Protein AF-K1SA20-F1 (afdb_monomer_lite)

pLDDT: mean 96.25, std 4.26, range [64.62, 98.5]

Sequence (72 aa):
LYCMKTQIFLDGNKRASVIFANHYLISHGGGFLVIPEKEVPEFKRLLVKYYEGEDITVIADFMKKYCWKKIE

Secondary structure (DSSP, 8-state):
-HHHHHT-SSS-HHHHHHHHHHHHHHHTT--EE---GGGHHHHHHHHHHHHHT--HHHHHHHIIIIIEE---

Foldseek 3Di:
DVQLLVCPDPDCSVVVVQVVQQVVCVVVQQAGFDQDPVNVVVLVVVVVVVSVPPDPVVSVVVRVVHTGDHDD

Radius of gyration: 12.23 Å; chains: 1; bounding box: 26×27×36 Å

Organism: NCBI:txid408170

InterPro domains:
  IPR003812 Fido domain [PS51459] (1-65)
  IPR036597 Fido-like domain superfamily [G3DSA:1.10.3290.10] (1-72)
  IPR036597 Fido-like domain superfamily [SSF140931] (9-68)

Structure (mmCIF, N/CA/C/O backbone):
data_AF-K1SA20-F1
#
_entry.id   AF-K1SA20-F1
#
loop_
_atom_site.group_PDB
_atom_site.id
_atom_site.type_symbol
_atom_site.label_atom_id
_atom_site.label_alt_id
_atom_site.label_comp_id
_atom_site.label_asym_id
_atom_site.label_entity_id
_atom_site.label_seq_id
_atom_site.pdbx_PDB_ins_code
_atom_site.Cartn_x
_atom_site.Cartn_y
_atom_site.Cartn_z
_atom_site.occupancy
_atom_site.B_iso_or_equiv
_atom_site.auth_seq_id
_atom_site.auth_comp_id
_atom_site.auth_asym_id
_atom_site.auth_atom_id
_atom_site.pdbx_PDB_model_num
ATOM 1 N N . LEU A 1 1 ? -0.126 -3.212 3.427 1.00 93.62 1 LEU A N 1
ATOM 2 C CA . LEU A 1 1 ? -1.268 -2.457 3.998 1.00 93.62 1 LEU A CA 1
ATOM 3 C C . LEU A 1 1 ? -1.608 -2.896 5.420 1.00 93.62 1 LEU A C 1
ATOM 5 O O . LEU A 1 1 ? -1.606 -2.037 6.290 1.00 93.62 1 LEU A O 1
ATOM 9 N N . TYR A 1 2 ? -1.824 -4.191 5.689 1.00 94.31 2 TYR A N 1
ATOM 10 C CA . TYR A 1 2 ? -2.078 -4.702 7.050 1.00 94.31 2 TYR A CA 1
ATOM 11 C C . TYR A 1 2 ? -1.053 -4.205 8.087 1.00 94.31 2 TYR A C 1
ATOM 13 O O . TYR A 1 2 ? -1.426 -3.465 8.989 1.00 94.31 2 TYR A O 1
ATOM 21 N N . CYS A 1 3 ? 0.245 -4.461 7.875 1.00 94.31 3 CYS A N 1
ATOM 22 C CA . CYS A 1 3 ? 1.307 -4.033 8.799 1.00 94.31 3 CYS A CA 1
ATOM 23 C C . CYS A 1 3 ? 1.363 -2.508 9.023 1.00 94.31 3 CYS A C 1
ATOM 25 O O . CYS A 1 3 ? 1.802 -2.055 10.076 1.00 94.31 3 CYS A O 1
ATOM 27 N N . MET A 1 4 ? 0.886 -1.706 8.061 1.00 95.56 4 MET A N 1
ATOM 28 C CA . MET A 1 4 ? 0.776 -0.257 8.237 1.00 95.56 4 MET A CA 1
ATOM 29 C C . MET A 1 4 ? -0.358 0.099 9.199 1.00 95.56 4 MET A C 1
ATOM 31 O O . MET A 1 4 ? -0.151 0.964 10.041 1.00 95.56 4 MET A O 1
ATOM 35 N N . LYS A 1 5 ? -1.518 -0.565 9.095 1.00 95.81 5 LYS A N 1
ATOM 36 C CA . LYS A 1 5 ? -2.697 -0.330 9.948 1.00 95.81 5 LYS A CA 1
ATOM 37 C C . LYS A 1 5 ? -2.504 -0.859 11.363 1.00 95.81 5 LYS A C 1
ATOM 39 O O . LYS A 1 5 ? -2.860 -0.167 12.305 1.00 95.81 5 LYS A O 1
ATOM 44 N N . THR A 1 6 ? -1.892 -2.030 11.512 1.00 95.75 6 THR A N 1
ATOM 45 C CA . THR A 1 6 ? -1.670 -2.668 12.819 1.00 95.75 6 THR A CA 1
ATOM 46 C C . THR A 1 6 ? -0.713 -1.884 13.724 1.00 95.75 6 THR A C 1
ATOM 48 O O . THR A 1 6 ? -0.751 -2.083 14.928 1.00 95.75 6 THR A O 1
ATOM 51 N N . GLN A 1 7 ? 0.124 -0.991 13.171 1.00 94.00 7 GLN A N 1
ATOM 52 C CA . GLN A 1 7 ? 1.140 -0.229 13.921 1.00 94.00 7 GLN A CA 1
ATOM 53 C C . GLN A 1 7 ? 2.017 -1.130 14.823 1.00 94.00 7 GLN A C 1
ATOM 55 O O . GLN A 1 7 ? 2.101 -0.925 16.027 1.00 94.00 7 GLN A O 1
ATOM 60 N N . ILE A 1 8 ? 2.662 -2.149 14.240 1.00 96.00 8 ILE A N 1
ATOM 61 C CA . ILE A 1 8 ? 3.460 -3.155 14.976 1.00 96.00 8 ILE A CA 1
ATOM 62 C C . ILE A 1 8 ? 4.654 -2.527 15.723 1.00 96.00 8 ILE A C 1
ATOM 64 O O . ILE A 1 8 ? 5.031 -2.988 16.797 1.00 96.00 8 ILE A O 1
ATOM 68 N N . PHE A 1 9 ? 5.260 -1.485 15.154 1.00 95.44 9 PHE A N 1
ATOM 69 C CA . PHE A 1 9 ? 6.407 -0.767 15.715 1.00 95.44 9 PHE A CA 1
ATOM 70 C C . PHE A 1 9 ? 5.996 0.596 16.288 1.00 95.44 9 PHE A C 1
ATOM 72 O O . PHE A 1 9 ? 4.999 1.173 15.856 1.00 95.44 9 PHE A O 1
ATOM 79 N N . LEU A 1 10 ? 6.815 1.158 17.188 1.00 95.81 10 LEU A N 1
ATOM 80 C CA . LEU A 1 10 ? 6.603 2.507 17.739 1.00 95.81 10 LEU A CA 1
ATOM 81 C C . LEU A 1 10 ? 6.670 3.603 16.658 1.00 95.81 10 LEU A C 1
ATOM 83 O O . LEU A 1 10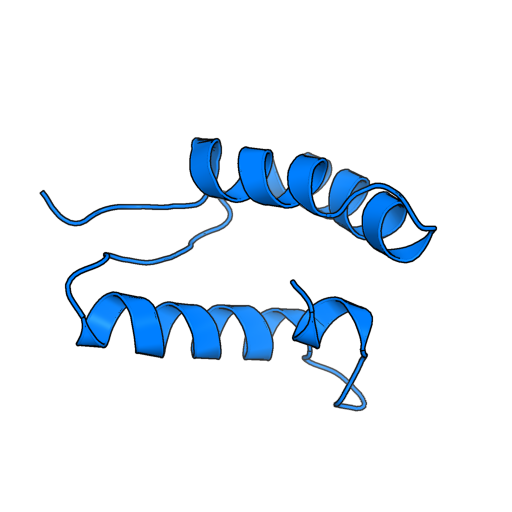 ? 5.882 4.543 16.672 1.00 95.81 10 LEU A O 1
ATOM 87 N N . ASP A 1 11 ? 7.585 3.460 15.697 1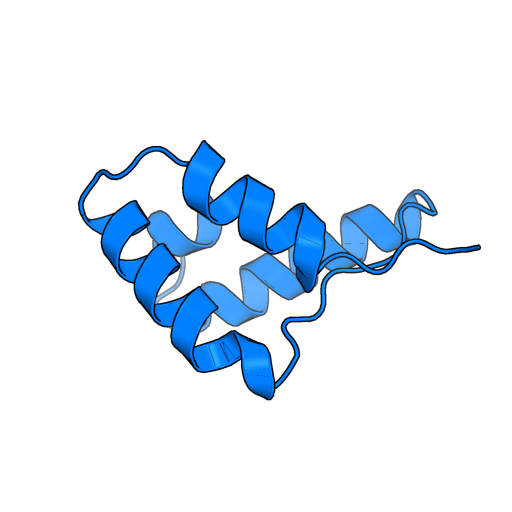.00 95.44 11 ASP A N 1
ATOM 88 C CA . ASP A 1 11 ? 7.646 4.267 14.477 1.00 95.44 11 ASP A CA 1
ATOM 89 C C . ASP A 1 11 ? 8.111 3.396 13.298 1.00 95.44 11 ASP A C 1
ATOM 91 O O . ASP A 1 11 ? 8.601 2.279 13.458 1.00 95.44 11 ASP A O 1
ATOM 95 N N . GLY A 1 12 ? 7.949 3.898 12.076 1.00 95.56 12 GLY A N 1
ATOM 96 C CA . GLY A 1 12 ? 8.525 3.299 10.881 1.00 95.56 12 GLY A CA 1
ATOM 97 C C . GLY A 1 12 ? 7.634 2.268 10.195 1.00 95.56 12 GLY A C 1
ATOM 98 O O . GLY A 1 12 ? 8.003 1.809 9.117 1.00 95.56 12 GLY A O 1
ATOM 99 N N . ASN A 1 13 ? 6.432 1.976 10.711 1.00 96.69 13 ASN A N 1
ATOM 100 C CA . ASN A 1 13 ? 5.512 0.961 10.165 1.00 96.69 13 ASN A CA 1
ATOM 101 C C . ASN A 1 13 ? 5.304 1.059 8.649 1.00 96.69 13 ASN A C 1
ATOM 103 O O . ASN A 1 13 ? 5.303 0.052 7.943 1.00 96.69 13 ASN A O 1
ATOM 107 N N . LYS A 1 14 ? 5.162 2.282 8.127 1.00 94.88 14 LYS A N 1
ATOM 108 C CA . LYS A 1 14 ? 4.948 2.534 6.694 1.00 94.88 14 LYS A CA 1
ATOM 109 C C . LYS A 1 14 ? 6.184 2.155 5.874 1.00 94.88 14 LYS A C 1
ATOM 111 O O . LYS A 1 14 ? 6.067 1.404 4.912 1.00 94.88 14 LYS A O 1
ATOM 116 N N . ARG A 1 15 ? 7.367 2.612 6.302 1.00 95.88 15 ARG A N 1
ATOM 117 C CA . ARG A 1 15 ? 8.655 2.314 5.654 1.00 95.88 15 ARG A CA 1
ATOM 118 C C . ARG A 1 15 ? 8.956 0.815 5.710 1.00 95.88 15 ARG A C 1
ATOM 120 O O . ARG A 1 15 ? 9.185 0.209 4.670 1.00 95.88 15 ARG A O 1
ATOM 127 N N . ALA A 1 16 ? 8.846 0.210 6.892 1.00 97.44 16 ALA A N 1
ATOM 128 C CA . ALA A 1 16 ? 9.068 -1.219 7.094 1.00 97.44 16 ALA A CA 1
ATOM 129 C C . ALA A 1 16 ? 8.121 -2.081 6.240 1.00 97.44 16 ALA A C 1
ATOM 131 O O . ALA A 1 16 ? 8.564 -3.022 5.590 1.00 97.44 16 ALA A O 1
ATOM 132 N N . SER A 1 17 ? 6.835 -1.718 6.165 1.00 97.12 17 SER A N 1
ATOM 133 C CA . SER A 1 17 ? 5.853 -2.437 5.341 1.00 97.12 17 SER A CA 1
ATOM 134 C C . SER A 1 17 ? 6.192 -2.412 3.850 1.00 97.12 17 SER A C 1
ATOM 136 O O . SER A 1 17 ? 6.015 -3.423 3.174 1.00 97.12 17 SER A O 1
ATOM 138 N N . VAL A 1 18 ? 6.648 -1.267 3.326 1.00 96.81 18 VAL A N 1
ATOM 139 C CA . VAL A 1 18 ? 7.043 -1.146 1.911 1.00 96.81 18 VAL A CA 1
ATOM 140 C C . VAL A 1 18 ? 8.313 -1.946 1.638 1.00 96.81 18 VAL A C 1
ATOM 142 O O . VAL A 1 18 ? 8.351 -2.688 0.663 1.00 96.81 18 VAL A O 1
ATOM 145 N N . ILE A 1 19 ? 9.321 -1.856 2.512 1.00 97.00 19 ILE A N 1
ATOM 146 C CA . ILE A 1 19 ? 10.572 -2.619 2.377 1.00 97.00 19 ILE A CA 1
ATOM 147 C C . ILE A 1 19 ? 10.287 -4.124 2.376 1.00 97.00 19 ILE A C 1
ATOM 149 O O . ILE A 1 19 ? 10.763 -4.833 1.494 1.00 97.00 19 ILE A O 1
ATOM 153 N N . PHE A 1 20 ? 9.464 -4.602 3.313 1.00 96.88 20 PHE A N 1
ATOM 154 C CA . PHE A 1 20 ? 9.072 -6.008 3.389 1.00 96.88 20 PHE A CA 1
ATOM 155 C C . PHE A 1 20 ? 8.362 -6.482 2.112 1.00 96.88 20 PHE A C 1
ATOM 157 O O . PHE A 1 20 ? 8.719 -7.516 1.548 1.00 96.88 20 PHE A O 1
ATOM 164 N N . ALA A 1 21 ? 7.394 -5.704 1.617 1.00 96.88 21 ALA A N 1
ATOM 165 C CA . ALA A 1 21 ? 6.682 -6.033 0.386 1.00 96.88 21 ALA A CA 1
ATOM 166 C C . ALA A 1 21 ? 7.614 -6.042 -0.837 1.00 96.88 21 ALA A C 1
ATOM 168 O O . ALA A 1 21 ? 7.530 -6.946 -1.663 1.00 96.88 21 ALA A O 1
ATOM 169 N N . ASN A 1 22 ? 8.531 -5.077 -0.933 1.00 97.50 22 ASN A N 1
ATOM 170 C CA . ASN A 1 22 ? 9.495 -5.007 -2.030 1.00 97.50 22 ASN A CA 1
ATOM 171 C C . ASN A 1 22 ? 10.476 -6.171 -2.006 1.00 97.50 22 ASN A C 1
ATOM 173 O O . ASN A 1 22 ? 10.733 -6.751 -3.053 1.00 97.50 22 ASN A O 1
ATOM 177 N N . HIS A 1 23 ? 10.974 -6.554 -0.830 1.00 97.75 23 HIS A N 1
ATOM 178 C CA . HIS A 1 23 ? 11.830 -7.729 -0.694 1.00 97.75 23 HIS A CA 1
ATOM 179 C C . HIS A 1 23 ? 11.137 -8.989 -1.236 1.00 97.75 23 HIS A C 1
ATOM 181 O O . HIS A 1 23 ? 11.742 -9.746 -1.991 1.00 97.75 23 HIS A O 1
ATOM 187 N N . TYR A 1 24 ? 9.855 -9.184 -0.905 1.00 97.12 24 TYR A N 1
ATOM 188 C CA . TYR A 1 24 ? 9.062 -10.302 -1.419 1.00 97.12 24 TYR A CA 1
ATOM 189 C C . TYR A 1 24 ? 8.831 -10.225 -2.937 1.00 97.12 24 TYR A C 1
ATOM 191 O O . TYR A 1 24 ? 9.013 -11.217 -3.635 1.00 97.12 24 TYR A O 1
ATO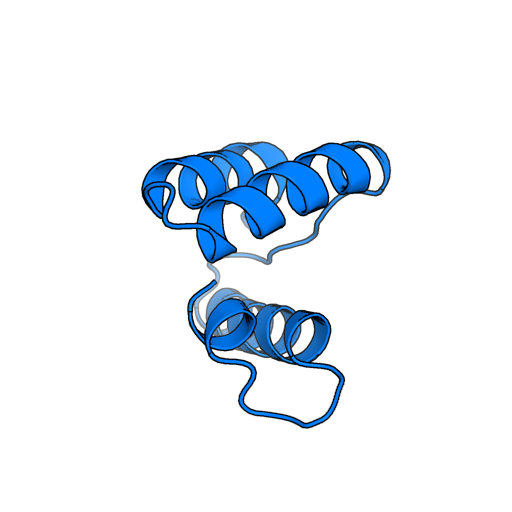M 199 N N . LEU A 1 25 ? 8.436 -9.063 -3.465 1.00 96.75 25 LEU A N 1
ATOM 200 C CA . LEU A 1 25 ? 8.157 -8.916 -4.897 1.00 96.75 25 LEU A CA 1
ATOM 201 C C . LEU A 1 25 ? 9.416 -9.114 -5.746 1.00 96.75 25 LEU A C 1
ATOM 203 O O . LEU A 1 25 ? 9.365 -9.830 -6.743 1.00 96.75 25 LEU A O 1
ATOM 207 N N . ILE A 1 26 ? 10.547 -8.540 -5.330 1.00 96.56 26 ILE A N 1
ATOM 208 C CA . ILE A 1 26 ? 11.817 -8.653 -6.053 1.00 96.56 26 ILE A CA 1
ATOM 209 C C . ILE A 1 26 ? 12.295 -10.107 -6.066 1.00 96.56 26 ILE A C 1
ATOM 211 O O . ILE A 1 26 ? 12.678 -10.603 -7.123 1.00 96.56 26 ILE A O 1
ATOM 215 N N . SER A 1 27 ? 12.218 -10.818 -4.935 1.00 97.38 27 SER A N 1
ATOM 216 C CA . SER A 1 27 ? 12.669 -12.215 -4.860 1.00 97.38 27 SER A CA 1
ATOM 217 C C . SER A 1 27 ? 11.855 -13.180 -5.728 1.00 97.38 27 SER A C 1
ATOM 219 O O . SER A 1 27 ? 12.347 -14.256 -6.056 1.00 97.38 27 SER A O 1
ATOM 221 N N . HIS A 1 28 ? 10.645 -12.787 -6.137 1.00 96.38 28 HIS A N 1
ATOM 222 C CA . HIS A 1 28 ? 9.767 -13.569 -7.011 1.00 96.38 28 HIS A CA 1
ATOM 223 C C . HIS A 1 28 ? 9.638 -12.975 -8.424 1.00 96.38 28 HIS A C 1
ATOM 225 O O . HIS A 1 28 ? 8.738 -13.360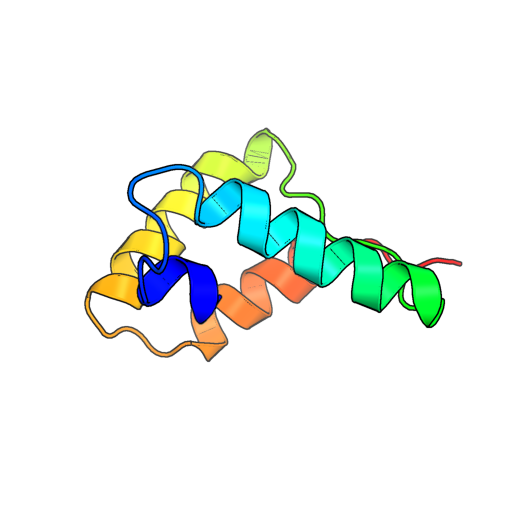 -9.167 1.00 96.38 28 HIS A O 1
ATOM 231 N N . GLY A 1 29 ? 10.478 -12.003 -8.803 1.00 95.88 29 GLY A N 1
ATOM 232 C CA . GLY A 1 29 ? 10.407 -11.359 -10.122 1.00 95.88 29 GLY A CA 1
ATOM 233 C C . GLY A 1 29 ? 9.133 -10.535 -10.364 1.00 95.88 29 GLY A C 1
ATOM 234 O O . GLY A 1 29 ? 8.849 -10.141 -11.489 1.00 95.88 29 GLY A O 1
ATOM 235 N N . GLY A 1 30 ? 8.360 -10.231 -9.318 1.00 95.81 30 GLY A N 1
ATOM 236 C CA . GLY A 1 30 ? 7.118 -9.456 -9.388 1.00 95.81 30 GLY A CA 1
ATOM 237 C C . GLY A 1 30 ? 7.322 -7.939 -9.473 1.00 95.81 30 GLY A C 1
ATOM 238 O O . GLY A 1 30 ? 6.347 -7.188 -9.431 1.00 95.81 30 GLY A O 1
ATOM 239 N N . GLY A 1 31 ? 8.570 -7.473 -9.557 1.00 96.19 31 GLY A N 1
ATOM 240 C CA . GLY A 1 31 ? 8.936 -6.059 -9.540 1.00 96.19 31 GLY A CA 1
ATOM 241 C C . GLY A 1 31 ? 8.956 -5.455 -8.140 1.00 96.19 31 GLY A C 1
ATOM 242 O O . GLY A 1 31 ? 9.428 -6.091 -7.202 1.00 96.19 31 GLY A O 1
ATOM 243 N N . PHE A 1 32 ? 8.511 -4.209 -7.987 1.00 97.19 32 PHE A N 1
ATOM 244 C CA . PHE A 1 32 ? 8.557 -3.495 -6.709 1.00 97.19 32 PHE A CA 1
ATOM 245 C C . PHE A 1 32 ? 7.465 -2.425 -6.586 1.00 97.19 32 PHE A C 1
ATOM 247 O O . PHE A 1 32 ? 6.901 -1.941 -7.568 1.00 97.19 32 PHE A O 1
ATOM 254 N N . LEU A 1 33 ? 7.165 -2.043 -5.348 1.00 97.25 33 LEU A N 1
ATOM 255 C CA . LEU A 1 33 ? 6.287 -0.932 -5.008 1.00 97.25 33 LEU A CA 1
ATOM 256 C C . LEU A 1 33 ? 7.109 0.336 -4.775 1.00 97.25 33 LEU A C 1
ATOM 258 O O . LEU A 1 33 ? 8.062 0.360 -3.993 1.00 97.25 33 LEU A O 1
ATOM 262 N N . VAL A 1 34 ? 6.679 1.422 -5.400 1.00 96.56 34 VAL A N 1
ATOM 263 C CA . VAL A 1 34 ? 7.151 2.780 -5.141 1.00 96.56 34 VAL A CA 1
ATOM 264 C C . VAL A 1 34 ? 5.942 3.696 -5.167 1.00 96.56 34 VAL A C 1
ATOM 266 O O . VAL A 1 34 ? 5.112 3.582 -6.057 1.00 96.56 34 VAL A O 1
ATOM 269 N N . ILE A 1 35 ? 5.810 4.588 -4.189 1.00 97.12 35 ILE A N 1
ATOM 270 C CA . ILE A 1 35 ? 4.751 5.602 -4.195 1.00 97.12 35 ILE A CA 1
ATOM 271 C C . ILE A 1 35 ? 5.372 6.854 -4.818 1.00 97.12 35 ILE A C 1
ATOM 273 O O . ILE A 1 35 ? 6.218 7.469 -4.163 1.00 97.12 35 ILE A O 1
ATOM 277 N N . PRO A 1 36 ? 5.033 7.214 -6.071 1.00 97.19 36 PRO A N 1
ATOM 278 C CA . PRO A 1 36 ? 5.593 8.402 -6.702 1.00 97.19 36 PRO A CA 1
ATOM 279 C C . PRO A 1 36 ? 5.234 9.649 -5.897 1.00 97.19 36 PRO A C 1
ATOM 281 O O . PRO A 1 36 ? 4.140 9.723 -5.345 1.00 97.19 36 PRO A O 1
ATOM 284 N N . GLU A 1 37 ? 6.114 10.650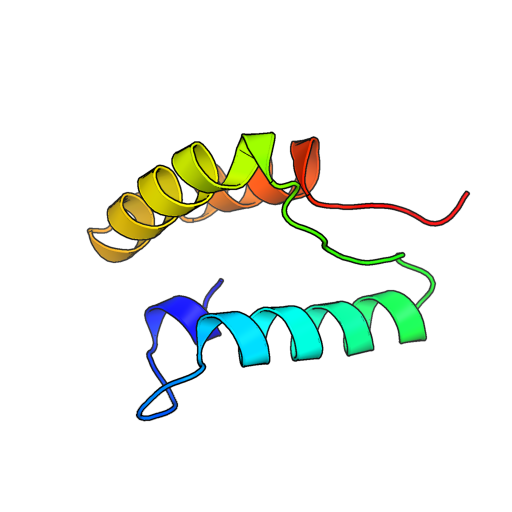 -5.879 1.00 97.44 37 GLU A N 1
ATOM 285 C CA . GLU A 1 37 ? 5.912 11.883 -5.106 1.00 97.44 37 GLU A CA 1
ATOM 286 C C . GLU A 1 37 ? 4.545 12.533 -5.375 1.00 97.44 37 GLU A C 1
ATOM 288 O O . GLU A 1 37 ? 3.811 12.849 -4.439 1.00 97.44 37 GLU A O 1
ATOM 293 N N . LYS A 1 38 ? 4.151 12.616 -6.653 1.00 97.81 38 LYS A N 1
ATOM 294 C CA . LYS A 1 38 ? 2.849 13.151 -7.084 1.00 97.81 38 LYS A CA 1
ATOM 295 C C . LYS A 1 38 ? 1.635 12.399 -6.516 1.00 97.81 38 LYS A C 1
ATOM 297 O O . LYS A 1 38 ? 0.573 12.987 -6.369 1.00 97.81 38 LYS A O 1
ATOM 302 N N . GLU A 1 39 ? 1.795 11.118 -6.185 1.00 98.19 39 GLU A N 1
ATOM 303 C CA . GLU A 1 39 ? 0.732 10.244 -5.676 1.00 98.19 39 GLU A CA 1
ATOM 304 C C . GLU A 1 39 ? 0.711 10.185 -4.137 1.00 98.19 39 GLU A C 1
ATOM 306 O O . GLU A 1 39 ? -0.221 9.640 -3.544 1.00 98.19 39 GLU A O 1
ATOM 311 N N . VAL A 1 40 ? 1.719 10.749 -3.454 1.00 97.69 40 VAL A N 1
ATOM 312 C CA . VAL A 1 40 ? 1.814 10.743 -1.982 1.00 97.69 40 VAL A CA 1
ATOM 313 C C . VAL A 1 40 ? 0.597 11.383 -1.298 1.00 97.69 40 VAL A C 1
ATOM 315 O O . VAL A 1 40 ? 0.142 10.808 -0.301 1.00 97.69 40 VAL A O 1
ATOM 318 N N . PRO A 1 41 ? 0.046 12.530 -1.756 1.00 98.38 41 PRO A N 1
ATOM 319 C CA . PRO A 1 41 ? -1.140 13.118 -1.133 1.00 98.38 41 PRO A CA 1
ATOM 320 C C . PRO A 1 41 ? -2.344 12.170 -1.162 1.00 98.38 41 PRO A C 1
ATOM 322 O O . PRO A 1 41 ? -2.982 11.950 -0.131 1.00 98.38 41 PRO A O 1
ATOM 325 N N . GLU A 1 42 ? -2.600 11.546 -2.312 1.00 98.50 42 GLU A N 1
ATOM 326 C CA . GLU A 1 42 ? -3.732 10.638 -2.493 1.00 98.50 42 GLU A CA 1
ATOM 327 C C . GLU A 1 42 ? -3.534 9.327 -1.727 1.00 98.50 42 GLU A C 1
ATOM 329 O O . GLU A 1 42 ? -4.438 8.873 -1.025 1.00 98.50 42 GLU A O 1
ATOM 334 N N . PHE A 1 43 ? -2.318 8.773 -1.747 1.00 98.19 43 PHE A N 1
ATOM 335 C CA . PHE A 1 43 ? -1.965 7.623 -0.921 1.00 98.19 43 PHE A CA 1
ATOM 336 C C . PHE A 1 43 ? -2.243 7.885 0.565 1.00 98.19 43 PHE A C 1
ATOM 338 O O . PHE A 1 43 ? -2.856 7.052 1.232 1.00 98.19 43 PHE A O 1
ATOM 345 N N . LYS A 1 44 ? -1.816 9.042 1.097 1.00 97.69 44 LYS A N 1
ATOM 346 C CA . LYS A 1 44 ? -2.059 9.412 2.501 1.00 97.69 44 LYS A CA 1
ATOM 347 C C . LYS A 1 44 ? -3.553 9.522 2.796 1.00 97.69 44 LYS A C 1
ATOM 349 O O . LYS A 1 44 ? -3.994 8.998 3.816 1.00 97.69 44 LYS A O 1
ATOM 354 N N . ARG A 1 45 ? -4.325 10.154 1.905 1.00 98.50 45 ARG A N 1
ATOM 355 C CA . ARG A 1 45 ? -5.781 10.300 2.040 1.00 98.50 45 ARG A CA 1
ATOM 356 C C . ARG A 1 45 ? -6.477 8.938 2.109 1.00 98.50 45 ARG A C 1
ATOM 358 O O . ARG A 1 45 ? -7.268 8.702 3.016 1.00 98.50 45 ARG A O 1
ATOM 365 N N . LEU A 1 46 ? -6.153 8.033 1.186 1.00 98.50 46 LEU A N 1
ATOM 366 C CA . LEU A 1 46 ? -6.702 6.673 1.156 1.00 98.50 46 LEU A CA 1
ATOM 367 C C . LEU A 1 46 ? -6.247 5.837 2.357 1.00 98.50 46 LEU A C 1
ATOM 369 O O . LEU A 1 46 ? -7.008 5.022 2.871 1.00 98.50 46 LEU A O 1
ATOM 373 N N . LEU A 1 47 ? -5.020 6.045 2.838 1.00 97.62 47 LEU A N 1
ATOM 374 C CA . LEU A 1 47 ? -4.500 5.319 3.993 1.00 97.62 47 LEU A CA 1
ATOM 375 C C . LEU A 1 47 ? -5.238 5.699 5.281 1.00 97.62 47 LEU A C 1
ATOM 377 O O . LEU A 1 47 ? -5.544 4.812 6.073 1.00 97.62 47 LEU A O 1
ATOM 381 N N . VAL A 1 48 ? -5.548 6.987 5.473 1.00 97.75 48 VAL A N 1
ATOM 382 C CA . VAL A 1 48 ? -6.370 7.456 6.602 1.00 97.75 48 VAL A CA 1
ATOM 383 C C . VAL A 1 48 ? -7.758 6.825 6.545 1.00 97.75 48 VAL A C 1
ATOM 385 O O . VAL A 1 48 ? -8.175 6.202 7.516 1.00 97.75 48 VAL A O 1
ATOM 388 N N . LYS A 1 49 ? -8.421 6.863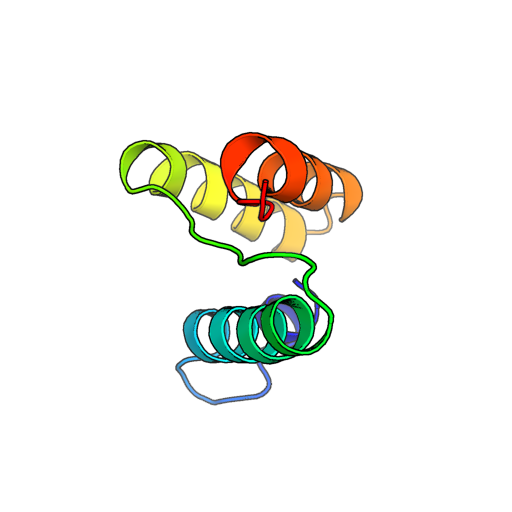 5.385 1.00 98.00 49 LYS A N 1
ATOM 389 C CA . LYS A 1 49 ? -9.732 6.225 5.224 1.00 98.00 49 LYS A CA 1
ATOM 390 C C . LYS A 1 49 ? -9.708 4.720 5.505 1.00 98.00 49 LYS A C 1
ATOM 392 O O . LYS A 1 49 ? -10.584 4.194 6.187 1.00 98.00 49 LYS A O 1
ATOM 397 N N . TYR A 1 50 ? -8.675 4.018 5.038 1.00 97.88 50 TYR A N 1
ATOM 398 C CA . TYR A 1 50 ? -8.484 2.603 5.353 1.00 97.88 50 TYR A CA 1
ATOM 399 C C . TYR A 1 50 ? -8.309 2.365 6.863 1.00 97.88 50 TYR A C 1
ATOM 401 O O . TYR A 1 50 ? -8.769 1.351 7.396 1.00 97.88 50 TYR A O 1
ATOM 409 N N . TYR A 1 51 ? -7.664 3.283 7.588 1.00 96.06 51 TYR A N 1
ATOM 410 C CA . TYR A 1 51 ? -7.575 3.204 9.049 1.00 96.06 51 TYR A CA 1
ATOM 411 C C . TYR A 1 51 ? -8.937 3.406 9.717 1.00 96.06 51 TYR A C 1
ATOM 413 O O . TYR A 1 51 ? -9.240 2.682 10.663 1.00 96.06 51 TYR A O 1
ATOM 421 N N . GLU A 1 52 ? -9.771 4.288 9.170 1.00 96.88 52 GLU A N 1
ATOM 422 C CA . GLU A 1 52 ? -11.128 4.603 9.645 1.00 96.88 52 GLU A CA 1
ATOM 423 C C . GLU A 1 52 ? -12.186 3.548 9.273 1.00 96.88 52 GLU A C 1
ATOM 425 O O . GLU A 1 52 ? -13.328 3.640 9.714 1.00 96.88 52 GLU A O 1
ATOM 430 N N . GLY A 1 53 ? -11.810 2.513 8.515 1.00 95.81 53 GLY A N 1
ATOM 431 C CA . GLY A 1 53 ? -12.678 1.370 8.217 1.00 95.81 53 GLY A CA 1
ATOM 432 C C . GLY A 1 53 ? -13.151 1.270 6.769 1.00 95.81 53 GLY A C 1
ATOM 433 O O . GLY A 1 53 ? -13.943 0.380 6.474 1.00 95.81 53 GLY A O 1
ATOM 434 N N . GLU A 1 54 ? -12.659 2.121 5.862 1.00 97.12 54 GLU A N 1
ATOM 435 C CA . GLU A 1 54 ? -12.900 1.944 4.424 1.00 97.12 54 GLU A CA 1
ATOM 436 C C . GLU A 1 54 ? -12.327 0.601 3.937 1.00 97.12 54 GLU A C 1
ATOM 438 O O . GLU A 1 54 ? -11.322 0.098 4.457 1.00 97.12 54 GLU A O 1
ATOM 443 N N . ASP A 1 55 ? -12.985 0.019 2.934 1.00 97.38 55 ASP A N 1
ATOM 444 C CA . ASP A 1 55 ? -12.611 -1.272 2.368 1.00 97.38 55 ASP A CA 1
ATOM 445 C C . ASP A 1 55 ? -11.164 -1.248 1.839 1.00 97.38 55 ASP A C 1
ATOM 447 O O . ASP A 1 55 ? -10.739 -0.333 1.126 1.00 97.38 55 ASP A O 1
ATOM 451 N N . ILE A 1 56 ? -10.393 -2.284 2.184 1.00 97.38 56 ILE A N 1
ATOM 452 C CA . ILE A 1 56 ? -8.989 -2.416 1.782 1.00 97.38 56 ILE A CA 1
ATOM 453 C C . ILE A 1 56 ? -8.805 -2.405 0.258 1.00 97.38 56 ILE A C 1
ATOM 455 O O . ILE A 1 56 ? -7.750 -1.982 -0.221 1.00 97.38 56 ILE A O 1
ATOM 459 N N . THR A 1 57 ? -9.804 -2.855 -0.503 1.00 98.19 57 THR A N 1
ATOM 460 C CA . THR A 1 57 ? -9.773 -2.907 -1.969 1.00 98.19 57 THR A CA 1
ATOM 461 C C . THR A 1 57 ? -9.546 -1.527 -2.575 1.00 98.19 57 THR A C 1
ATOM 463 O O . THR A 1 57 ? -8.742 -1.412 -3.497 1.00 98.19 57 THR A O 1
ATOM 466 N N . VAL A 1 58 ? -10.115 -0.466 -1.991 1.00 98.19 58 VAL A N 1
ATOM 467 C CA . VAL A 1 58 ? -10.003 0.910 -2.501 1.00 98.19 58 VAL A CA 1
ATOM 468 C C . VAL A 1 58 ? -8.540 1.359 -2.573 1.00 98.19 58 VAL A C 1
ATOM 470 O O . VAL A 1 58 ? -8.044 1.760 -3.629 1.00 98.19 58 VAL A O 1
ATOM 473 N N . ILE A 1 59 ? -7.809 1.251 -1.460 1.00 98.44 59 ILE A N 1
ATOM 474 C CA . ILE A 1 59 ? -6.385 1.606 -1.424 1.00 98.44 59 ILE A CA 1
ATOM 475 C C . ILE A 1 59 ? -5.519 0.566 -2.148 1.00 98.44 59 ILE A C 1
ATOM 477 O O . ILE A 1 59 ? -4.516 0.928 -2.766 1.00 98.44 59 ILE A O 1
ATOM 481 N N . ALA A 1 60 ? -5.884 -0.719 -2.105 1.00 98.00 60 ALA A N 1
ATOM 482 C CA . ALA A 1 60 ? -5.132 -1.767 -2.786 1.00 98.00 60 ALA A CA 1
ATOM 483 C C . ALA A 1 60 ? -5.139 -1.571 -4.308 1.00 98.00 60 ALA A C 1
ATOM 485 O O . ALA A 1 60 ? -4.096 -1.724 -4.943 1.00 98.00 60 ALA A O 1
ATOM 486 N N . ASP A 1 61 ? -6.271 -1.185 -4.890 1.00 98.38 61 ASP A N 1
ATOM 487 C CA . ASP A 1 61 ? -6.395 -0.953 -6.327 1.00 98.38 61 ASP A CA 1
ATOM 488 C C . ASP A 1 61 ? -5.675 0.325 -6.760 1.00 98.38 61 ASP A C 1
ATOM 490 O O . ASP A 1 61 ? -4.973 0.312 -7.774 1.00 98.38 61 ASP A O 1
ATOM 494 N N . PHE A 1 62 ? -5.722 1.386 -5.946 1.00 98.44 62 PHE A N 1
ATOM 495 C CA . PHE A 1 62 ? -4.862 2.558 -6.133 1.00 98.44 62 PHE A CA 1
ATOM 496 C C . PHE A 1 62 ? -3.376 2.166 -6.157 1.00 98.44 62 PHE A C 1
ATOM 498 O O . PHE A 1 62 ? -2.650 2.521 -7.088 1.00 98.44 62 PHE A O 1
ATOM 505 N N . MET A 1 63 ? -2.922 1.378 -5.176 1.00 97.75 63 MET A N 1
ATOM 506 C CA . MET A 1 63 ? -1.526 0.940 -5.106 1.00 97.75 63 MET A CA 1
ATOM 507 C C . MET A 1 63 ? -1.126 0.080 -6.309 1.00 97.75 63 MET A C 1
ATOM 509 O O . MET A 1 63 ? -0.054 0.293 -6.874 1.00 97.75 63 MET A O 1
ATOM 513 N N . LYS A 1 64 ? -1.970 -0.866 -6.733 1.00 96.75 64 LYS A N 1
ATOM 514 C CA . LYS A 1 64 ? -1.702 -1.702 -7.916 1.00 96.75 64 LYS A CA 1
ATOM 515 C C . LYS A 1 64 ? -1.621 -0.871 -9.194 1.00 96.75 64 LYS A C 1
ATOM 517 O O . LYS A 1 64 ? -0.794 -1.170 -10.048 1.00 96.75 64 LYS A O 1
ATOM 522 N N . LYS A 1 65 ? -2.474 0.148 -9.330 1.00 98.00 65 LYS A N 1
ATOM 523 C CA . LYS A 1 65 ? -2.567 0.970 -10.541 1.00 98.00 65 LYS A CA 1
ATOM 524 C C . LYS A 1 65 ? -1.435 1.988 -10.659 1.00 98.00 65 LYS A C 1
ATOM 526 O O . LYS A 1 65 ? -0.892 2.155 -11.746 1.00 98.00 65 LYS A O 1
ATOM 531 N N . TYR A 1 66 ? -1.091 2.672 -9.568 1.00 98.00 66 TYR A N 1
ATOM 532 C CA . TYR A 1 66 ? -0.182 3.825 -9.616 1.00 98.00 66 TYR A CA 1
ATOM 533 C C . TYR A 1 66 ? 1.183 3.577 -8.966 1.00 98.00 66 TYR A C 1
ATOM 535 O O . TYR A 1 66 ? 2.146 4.268 -9.303 1.00 98.00 66 TYR A O 1
ATOM 543 N N . CYS A 1 67 ? 1.292 2.593 -8.068 1.00 97.50 67 CYS A N 1
ATOM 544 C CA . CYS A 1 67 ? 2.490 2.390 -7.249 1.00 97.50 67 CYS A CA 1
ATOM 545 C C . CYS A 1 67 ? 3.250 1.091 -7.557 1.00 97.50 67 CYS A C 1
ATOM 547 O O . CYS A 1 67 ? 4.385 0.928 -7.109 1.00 97.50 67 CYS A O 1
ATOM 549 N N . TRP A 1 68 ? 2.659 0.147 -8.293 1.00 97.62 68 TRP A N 1
ATOM 550 C CA . TRP A 1 68 ? 3.314 -1.120 -8.617 1.00 97.62 68 TRP A CA 1
ATOM 551 C C . TRP A 1 68 ? 4.061 -1.045 -9.946 1.00 97.62 68 TRP A C 1
ATOM 553 O O . TRP A 1 68 ? 3.466 -0.911 -11.015 1.00 97.62 68 TRP A O 1
ATOM 563 N N . LYS A 1 69 ? 5.387 -1.156 -9.873 1.00 96.75 69 LYS A N 1
ATOM 564 C CA . LYS A 1 69 ? 6.271 -1.308 -11.025 1.00 96.75 69 LYS A CA 1
ATOM 565 C C . LYS A 1 69 ? 6.559 -2.786 -11.231 1.00 96.75 69 LYS A C 1
ATOM 567 O O . LYS A 1 69 ? 7.193 -3.412 -10.388 1.00 96.75 69 LYS A O 1
ATOM 572 N N . LYS A 1 70 ? 6.065 -3.337 -12.335 1.00 93.88 70 LYS A N 1
ATOM 573 C CA . LYS A 1 70 ? 6.384 -4.699 -12.769 1.00 93.88 70 LYS A CA 1
ATOM 574 C C . LYS A 1 70 ? 7.708 -4.682 -13.531 1.00 93.88 70 LYS A C 1
ATOM 576 O O . LYS A 1 70 ? 8.054 -3.660 -14.118 1.00 93.88 70 LYS A O 1
ATOM 581 N N . ILE A 1 71 ? 8.439 -5.787 -13.469 1.00 82.94 71 ILE A N 1
ATOM 582 C CA . ILE A 1 71 ? 9.588 -6.016 -14.348 1.00 82.94 71 ILE A CA 1
ATOM 583 C C . ILE A 1 71 ? 9.010 -6.403 -15.715 1.00 82.94 71 ILE A C 1
ATOM 585 O O . ILE A 1 71 ? 8.107 -7.242 -15.765 1.00 82.94 71 ILE A O 1
ATOM 589 N N . GLU A 1 72 ? 9.456 -5.721 -16.770 1.00 64.62 72 GLU A N 1
ATOM 590 C CA . GLU A 1 72 ? 9.247 -6.139 -18.165 1.00 64.62 72 GLU A CA 1
ATOM 591 C C . GLU A 1 72 ? 10.252 -7.229 -18.544 1.00 64.62 72 GLU A C 1
ATOM 593 O O . GLU A 1 72 ? 11.421 -7.124 -18.100 1.00 64.62 72 GLU A O 1
#